Protein AF-A0A1M6TYF1-F1 (afdb_monomer_lite)

Secondary structure (DSSP, 8-state):
--HHHHHHHHHHHHHHHHHHHHHHHHHHHHHT-STTS---EEEEEEE-TTSSEEEEEEEEESSSEEEEEEEEETTT--EEEEEEEE---S---EEESSSSEEEETTEEEETTT--EETTTS-TTTT-

Radius of gyration: 20.85 Å; chains: 1; bounding box: 63×47×32 Å

InterPro domains:
  IPR035406 Protein of unknown function DUF5412 [PF17428] (14-120)

Organism: Paramaledivibacter caminithermalis (strain DSM 15212 / CIP 107654 / DViRD3) (NCBI:txid1121301)

Foldseek 3Di:
DDPVVVVVVVVVVVVVVVVVVVVVVVVCCVQPNPVPPDPADWDDWDAAPVRQWIWTWHFDDDVFTKIWTWIAGPPPRDIDIAEIDGPLPPDFDWDHPHNQWIATSNFIDGNPPHHDDVSPDDPPPRD

pLDDT: mean 90.2, std 8.37, range [60.81, 98.25]

Sequence (127 aa):
MSLRLLKIVKKFVGLLAIILLIIVLFYYFTFYDMSLLPKGKLINEVYSPNREYIAKLYIVETAELCLKVDIVNTKTYKTKTIYWSWDEGDNCRIEWLDNEYILINGRKMNINTDTYNRRVDSDDKYK

Structure (mmCIF, N/CA/C/O backbone):
data_AF-A0A1M6TYF1-F1
#
_entry.id   AF-A0A1M6TYF1-F1
#
loop_
_atom_site.group_PDB
_atom_site.id
_atom_site.type_symbol
_atom_site.label_atom_id
_atom_site.label_alt_id
_atom_site.label_comp_id
_atom_site.label_asym_id
_atom_site.label_entity_id
_atom_site.label_seq_id
_atom_site.pdbx_PDB_ins_code
_atom_site.Cartn_x
_atom_site.Cartn_y
_atom_site.Cartn_z
_atom_site.occupancy
_atom_site.B_iso_or_equiv
_atom_site.auth_seq_id
_atom_site.auth_comp_id
_atom_site.auth_asym_id
_atom_site.auth_atom_id
_atom_site.pdbx_PDB_model_num
ATOM 1 N N . MET A 1 1 ? 43.290 -32.009 4.596 1.00 60.81 1 MET A N 1
ATOM 2 C CA . MET A 1 1 ? 42.791 -30.664 4.977 1.00 60.81 1 MET A CA 1
ATOM 3 C C . MET A 1 1 ? 42.766 -30.567 6.500 1.00 60.81 1 MET A C 1
ATOM 5 O O . MET A 1 1 ? 42.208 -31.461 7.121 1.00 60.81 1 MET A O 1
ATOM 9 N N . SER A 1 2 ? 43.406 -29.571 7.127 1.00 83.31 2 SER A N 1
ATOM 10 C CA . SER A 1 2 ? 43.458 -29.503 8.602 1.00 83.31 2 SER A CA 1
ATOM 11 C C . SER A 1 2 ? 42.107 -29.073 9.197 1.00 83.31 2 SER A C 1
ATOM 13 O O . SER A 1 2 ? 41.382 -28.280 8.593 1.00 83.31 2 SER A O 1
ATOM 15 N N . LEU A 1 3 ? 41.767 -29.544 10.406 1.00 80.44 3 LEU A N 1
ATOM 16 C CA . LEU A 1 3 ? 40.528 -29.150 11.106 1.00 80.44 3 LEU A CA 1
ATOM 17 C C . LEU A 1 3 ? 40.374 -27.622 11.239 1.00 80.44 3 LEU A C 1
ATOM 19 O O . LEU A 1 3 ? 39.255 -27.111 11.280 1.00 80.44 3 LEU A O 1
ATOM 23 N N . ARG A 1 4 ? 41.491 -26.887 11.309 1.00 84.81 4 ARG A N 1
ATOM 24 C CA . ARG A 1 4 ? 41.510 -25.418 11.373 1.00 84.81 4 ARG A CA 1
ATOM 25 C C . ARG A 1 4 ? 41.045 -24.791 10.055 1.00 84.81 4 ARG A C 1
ATOM 27 O O . ARG A 1 4 ? 40.194 -23.907 10.085 1.00 84.81 4 ARG A O 1
ATOM 34 N N . LEU A 1 5 ? 41.526 -25.302 8.918 1.00 83.00 5 LEU A N 1
ATOM 35 C CA . LEU A 1 5 ? 41.101 -24.867 7.581 1.00 83.00 5 LEU A CA 1
ATOM 36 C C . LEU A 1 5 ? 39.601 -25.111 7.359 1.00 83.00 5 LEU A C 1
ATOM 38 O O . LEU A 1 5 ? 38.899 -24.210 6.911 1.00 83.00 5 LEU A O 1
ATOM 42 N N . LEU A 1 6 ? 39.078 -26.278 7.752 1.00 86.62 6 LEU A N 1
ATOM 43 C CA . LEU A 1 6 ? 37.648 -26.588 7.607 1.00 86.62 6 LEU A CA 1
ATOM 44 C C . LEU A 1 6 ? 36.750 -25.634 8.417 1.00 86.62 6 LEU A C 1
ATOM 46 O O . LEU A 1 6 ? 35.702 -25.210 7.933 1.00 86.62 6 LEU A O 1
ATOM 50 N N . LYS A 1 7 ? 37.157 -25.263 9.640 1.00 85.25 7 LYS A N 1
ATOM 51 C CA . LYS A 1 7 ? 36.422 -24.293 10.475 1.00 85.25 7 LYS A CA 1
ATOM 52 C C . LYS A 1 7 ? 36.399 -22.893 9.855 1.00 85.25 7 LYS A C 1
ATOM 54 O O . LYS A 1 7 ? 35.372 -22.226 9.931 1.00 85.25 7 LYS A O 1
ATOM 59 N N . ILE A 1 8 ? 37.504 -22.459 9.246 1.00 90.25 8 ILE A N 1
ATOM 60 C CA . ILE A 1 8 ? 37.591 -21.165 8.554 1.00 90.25 8 ILE A CA 1
ATOM 61 C C . ILE A 1 8 ? 36.671 -21.161 7.329 1.00 90.25 8 ILE A C 1
ATOM 63 O O . ILE A 1 8 ? 35.836 -20.270 7.211 1.00 90.25 8 ILE A O 1
ATOM 67 N N . VAL A 1 9 ? 36.737 -22.197 6.486 1.00 91.81 9 VAL A N 1
ATOM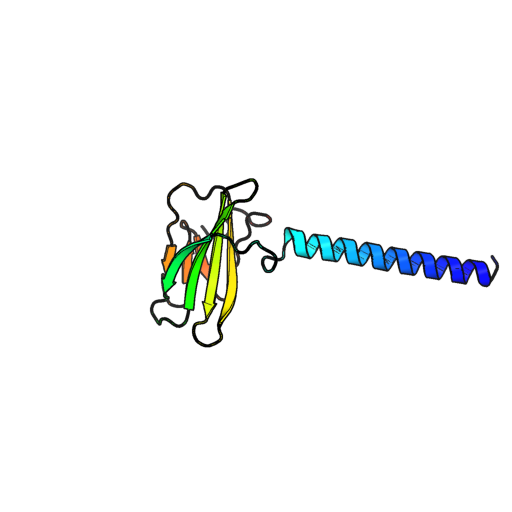 68 C CA . VAL A 1 9 ? 35.870 -22.326 5.300 1.00 91.8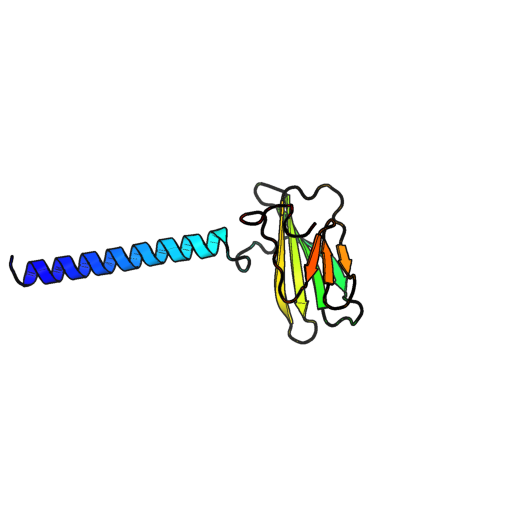1 9 VAL A CA 1
ATOM 69 C C . VAL A 1 9 ? 34.389 -22.295 5.686 1.00 91.81 9 VAL A C 1
ATOM 71 O O . VAL A 1 9 ? 33.627 -21.539 5.094 1.00 91.81 9 VAL A O 1
ATOM 74 N N . LYS A 1 10 ? 33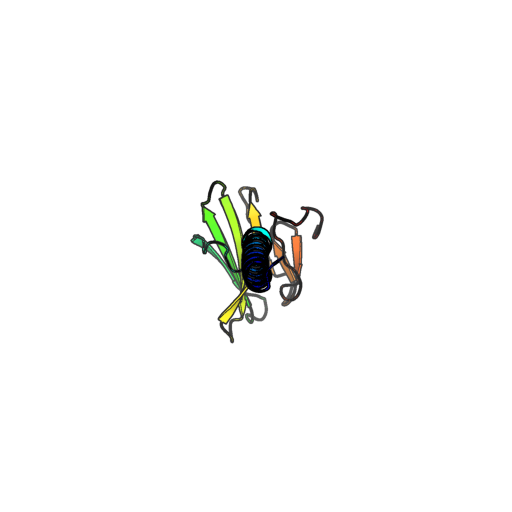.974 -23.029 6.728 1.00 91.50 10 LYS A N 1
ATOM 75 C CA . LYS A 1 10 ? 32.578 -23.008 7.209 1.00 91.50 10 LYS A CA 1
ATOM 76 C C . LYS A 1 10 ? 32.117 -21.616 7.655 1.00 91.50 10 LYS A C 1
ATOM 78 O O . LYS A 1 10 ? 30.986 -21.241 7.365 1.00 91.50 10 LYS A O 1
ATOM 83 N N . LYS A 1 11 ? 32.978 -20.842 8.330 1.00 92.00 11 LYS A N 1
ATOM 84 C CA . LYS A 1 11 ? 32.664 -19.457 8.725 1.00 92.00 11 LYS A CA 1
ATOM 85 C C . LYS A 1 11 ? 32.507 -18.542 7.510 1.00 92.00 11 LYS A C 1
ATOM 87 O O . LYS A 1 11 ? 31.556 -17.770 7.470 1.00 92.00 11 LYS A O 1
ATOM 92 N N . PHE A 1 12 ? 33.392 -18.657 6.520 1.00 94.06 12 PHE A N 1
ATOM 93 C CA . PHE A 1 12 ? 33.291 -17.892 5.273 1.00 94.06 12 PHE A CA 1
ATOM 94 C C . PHE A 1 12 ? 32.025 -18.234 4.482 1.00 94.06 12 PHE A C 1
ATOM 96 O O . PHE A 1 12 ? 31.330 -17.329 4.034 1.00 94.06 12 PHE A O 1
ATOM 103 N N . VAL A 1 13 ? 31.681 -19.521 4.366 1.00 95.12 13 VAL A N 1
ATOM 104 C CA . VAL A 1 13 ? 30.434 -19.961 3.717 1.00 95.12 13 VAL A CA 1
ATOM 105 C C . VAL A 1 13 ? 29.209 -19.427 4.461 1.00 95.12 13 VAL A C 1
ATOM 107 O O . VAL A 1 13 ? 28.291 -18.913 3.829 1.00 95.12 13 VAL A O 1
ATOM 110 N N . GLY A 1 14 ? 29.209 -19.485 5.797 1.00 95.75 14 GLY A N 1
ATOM 111 C CA . GLY A 1 14 ? 28.136 -18.905 6.607 1.00 95.75 14 GLY A CA 1
ATOM 112 C C . GLY A 1 14 ? 27.987 -17.396 6.394 1.00 95.75 14 GLY A C 1
ATOM 113 O O . GLY A 1 14 ? 26.875 -16.911 6.212 1.00 95.75 14 GLY A O 1
ATOM 114 N N . LEU A 1 15 ? 29.101 -16.658 6.345 1.00 96.19 15 LEU A N 1
ATOM 115 C CA . LEU A 1 15 ? 29.092 -15.219 6.075 1.00 96.19 15 LEU A CA 1
ATOM 116 C C . LEU A 1 15 ? 28.536 -14.902 4.678 1.00 96.19 15 LEU A C 1
ATOM 118 O O . LEU A 1 15 ? 27.697 -14.016 4.545 1.00 96.19 15 LEU A O 1
ATOM 122 N N . LEU A 1 16 ? 28.950 -15.651 3.652 1.00 96.94 16 LEU A N 1
ATOM 123 C CA . LEU A 1 16 ? 28.436 -15.500 2.287 1.00 96.94 16 LEU A CA 1
ATOM 124 C C . LEU A 1 16 ? 26.926 -15.762 2.208 1.00 96.94 16 LEU A C 1
ATOM 126 O O . LEU A 1 16 ? 26.214 -15.005 1.553 1.00 96.94 16 LEU A O 1
ATOM 130 N N . ALA A 1 17 ? 26.423 -16.784 2.907 1.00 96.38 17 ALA A N 1
ATOM 131 C CA . ALA A 1 17 ? 24.990 -17.077 2.959 1.00 96.38 17 ALA A CA 1
ATOM 132 C C . ALA A 1 17 ? 24.186 -15.937 3.609 1.00 96.38 17 ALA A C 1
ATOM 134 O O . ALA A 1 17 ? 23.115 -15.585 3.119 1.00 96.38 17 ALA A O 1
ATOM 135 N N . ILE A 1 18 ? 24.715 -15.319 4.671 1.00 97.38 18 ILE A N 1
ATOM 136 C CA . ILE A 1 18 ? 24.083 -14.160 5.322 1.00 97.38 18 ILE A CA 1
ATOM 137 C C . ILE A 1 18 ? 24.060 -12.952 4.379 1.00 97.38 18 ILE A C 1
ATOM 139 O O . ILE A 1 18 ? 23.031 -12.294 4.261 1.00 97.38 18 ILE A O 1
ATOM 143 N N . ILE A 1 19 ? 25.161 -12.676 3.674 1.00 97.31 19 ILE A N 1
ATOM 144 C CA . ILE A 1 19 ? 25.222 -11.575 2.699 1.00 97.31 19 ILE A CA 1
ATOM 145 C C . ILE A 1 19 ? 24.198 -11.792 1.579 1.00 97.31 19 ILE A C 1
ATOM 147 O O . ILE A 1 19 ? 23.452 -10.873 1.247 1.00 97.31 19 ILE A O 1
ATOM 151 N N . LEU A 1 20 ? 24.109 -13.010 1.038 1.00 97.25 20 LEU A N 1
ATOM 152 C CA . LEU A 1 20 ? 23.111 -13.359 0.023 1.00 97.25 20 LEU A CA 1
ATOM 153 C C . LEU A 1 20 ? 21.681 -13.164 0.535 1.00 97.25 20 LEU A C 1
ATOM 155 O O . LEU A 1 20 ? 20.858 -12.586 -0.170 1.00 97.25 20 LEU A O 1
ATOM 159 N N . LEU A 1 21 ? 21.393 -13.582 1.770 1.00 96.81 21 LEU A N 1
ATOM 160 C CA . LEU A 1 21 ? 20.086 -13.366 2.388 1.00 96.81 21 LEU A CA 1
ATOM 161 C C . LEU A 1 21 ? 19.751 -11.871 2.496 1.00 96.81 21 LEU A C 1
ATOM 163 O O . LEU A 1 21 ? 18.640 -11.473 2.156 1.00 96.81 21 LEU A O 1
ATOM 167 N N . ILE A 1 22 ? 20.706 -11.037 2.918 1.00 96.56 22 ILE A N 1
ATOM 168 C CA . ILE A 1 22 ? 20.519 -9.580 3.007 1.00 96.56 22 ILE A CA 1
ATOM 169 C C . ILE A 1 22 ? 20.214 -8.987 1.628 1.00 96.56 22 ILE A C 1
ATOM 171 O O . ILE A 1 22 ? 19.313 -8.160 1.519 1.00 96.56 22 ILE A O 1
ATOM 175 N N . ILE A 1 23 ? 20.910 -9.425 0.576 1.00 96.12 23 ILE A N 1
ATOM 176 C CA . ILE A 1 23 ? 20.668 -8.958 -0.797 1.00 96.12 23 ILE A CA 1
ATOM 177 C C . ILE A 1 23 ? 19.256 -9.335 -1.262 1.00 96.12 23 ILE A C 1
ATOM 179 O O . ILE A 1 23 ? 18.555 -8.492 -1.818 1.00 96.12 23 ILE A O 1
ATOM 183 N N . VAL A 1 24 ? 18.814 -10.569 -1.003 1.00 94.56 24 VAL A N 1
ATOM 184 C CA . VAL A 1 24 ? 17.461 -11.030 -1.363 1.00 94.56 24 VAL A CA 1
ATOM 185 C C . VAL A 1 24 ? 16.390 -10.232 -0.620 1.00 94.56 24 VAL A C 1
ATOM 187 O O . VAL A 1 24 ? 15.423 -9.786 -1.234 1.00 94.56 24 VAL A O 1
ATOM 190 N N . LEU A 1 25 ? 16.571 -10.003 0.682 1.00 91.88 25 LEU A N 1
ATOM 191 C CA . LEU A 1 25 ? 15.646 -9.188 1.472 1.00 91.88 25 LEU A CA 1
ATOM 192 C C . LEU A 1 25 ? 15.623 -7.738 0.983 1.00 91.88 25 LEU A C 1
ATOM 194 O O . LEU A 1 25 ? 14.549 -7.169 0.812 1.00 91.88 25 LEU A O 1
ATOM 198 N N . PHE A 1 26 ? 16.787 -7.151 0.706 1.00 89.94 26 PHE A N 1
ATOM 199 C CA . PHE A 1 26 ? 16.888 -5.798 0.166 1.00 89.94 26 PHE A CA 1
ATOM 200 C C . PHE A 1 26 ? 16.167 -5.676 -1.181 1.00 89.94 26 PHE A C 1
ATOM 202 O O . PHE A 1 26 ? 15.394 -4.742 -1.386 1.00 89.94 26 PHE A O 1
ATOM 209 N N . TYR A 1 27 ? 16.351 -6.647 -2.076 1.00 88.06 27 TYR A N 1
ATOM 210 C CA . TYR A 1 27 ? 15.627 -6.710 -3.344 1.00 88.06 27 TYR A CA 1
ATOM 211 C C . TYR A 1 27 ? 14.107 -6.811 -3.126 1.00 88.06 27 TYR A C 1
ATOM 213 O O . TYR A 1 27 ? 13.337 -6.065 -3.726 1.00 88.06 27 TYR A O 1
ATOM 221 N N . TYR A 1 28 ? 13.654 -7.664 -2.207 1.00 87.94 28 TYR A N 1
ATOM 222 C CA . TYR A 1 28 ? 12.230 -7.778 -1.891 1.00 87.94 28 TYR A CA 1
ATOM 223 C C . TYR A 1 28 ? 11.632 -6.446 -1.403 1.00 87.94 28 TYR A C 1
ATOM 225 O O . TYR A 1 28 ? 10.640 -5.966 -1.954 1.00 87.94 28 TYR A O 1
ATOM 233 N N . PHE A 1 29 ? 12.270 -5.809 -0.420 1.00 83.31 29 PHE A N 1
ATOM 234 C CA . PHE A 1 29 ? 11.801 -4.546 0.154 1.00 83.31 29 PHE A CA 1
ATOM 235 C C . PHE A 1 29 ? 11.838 -3.375 -0.835 1.00 83.31 29 PHE A C 1
ATOM 237 O O . PHE A 1 29 ? 11.006 -2.476 -0.750 1.00 83.31 29 PHE A O 1
ATOM 244 N N . THR A 1 30 ? 12.779 -3.370 -1.780 1.00 78.81 30 THR A N 1
ATOM 245 C CA . THR A 1 30 ? 12.905 -2.278 -2.759 1.00 78.81 30 THR A CA 1
ATOM 246 C C . THR A 1 30 ? 11.905 -2.379 -3.908 1.00 78.81 30 THR A C 1
ATOM 248 O O . THR A 1 30 ? 11.451 -1.343 -4.397 1.00 78.81 30 THR A O 1
ATOM 251 N N . PHE A 1 31 ? 11.523 -3.588 -4.332 1.00 78.75 31 PHE A N 1
ATOM 252 C CA . PHE A 1 31 ? 10.667 -3.772 -5.511 1.00 78.75 31 PHE A CA 1
ATOM 253 C C . PHE A 1 31 ? 9.218 -4.154 -5.182 1.00 78.75 31 PHE A C 1
ATOM 255 O O . PHE A 1 31 ? 8.302 -3.679 -5.858 1.00 78.75 31 PHE A O 1
ATOM 262 N N . TYR A 1 32 ? 8.990 -4.948 -4.133 1.00 79.25 32 TYR A N 1
ATOM 263 C CA . TYR A 1 32 ? 7.668 -5.507 -3.824 1.00 79.25 32 TYR A CA 1
ATOM 264 C C . TYR A 1 32 ? 6.976 -4.798 -2.665 1.00 79.25 32 TYR A C 1
ATOM 266 O O . TYR A 1 32 ? 5.762 -4.602 -2.706 1.00 79.25 32 TYR A O 1
ATOM 274 N N . ASP A 1 33 ? 7.729 -4.388 -1.646 1.00 82.25 33 ASP A N 1
ATOM 275 C CA . ASP A 1 33 ? 7.139 -3.747 -0.479 1.00 82.25 33 ASP A CA 1
ATOM 276 C C . ASP A 1 33 ? 6.755 -2.283 -0.776 1.00 82.25 33 ASP A C 1
ATOM 278 O O . ASP A 1 33 ? 7.544 -1.468 -1.268 1.00 82.25 33 ASP A O 1
ATOM 282 N N . MET A 1 34 ? 5.498 -1.945 -0.495 1.00 88.00 34 MET A N 1
ATOM 283 C CA . MET A 1 34 ? 4.966 -0.588 -0.635 1.00 88.00 34 MET A CA 1
ATOM 284 C C . MET A 1 34 ? 5.048 0.221 0.664 1.00 88.00 34 MET A C 1
ATOM 286 O O . MET A 1 34 ? 4.841 1.432 0.641 1.00 88.00 34 MET A O 1
ATOM 290 N N . SER A 1 35 ? 5.393 -0.406 1.791 1.00 83.31 35 SER A N 1
ATOM 291 C CA . SER A 1 35 ? 5.518 0.270 3.089 1.00 83.31 35 SER A CA 1
ATOM 292 C C . SER A 1 35 ? 6.668 1.282 3.138 1.00 83.31 35 SER A C 1
ATOM 294 O O . SER A 1 35 ? 6.598 2.255 3.889 1.00 83.31 35 SER A O 1
ATOM 296 N N . LEU A 1 36 ? 7.697 1.090 2.306 1.00 84.50 36 LEU A N 1
ATOM 297 C CA . LEU A 1 36 ? 8.867 1.968 2.196 1.00 84.50 36 LEU A CA 1
ATOM 298 C C . LEU A 1 36 ? 8.721 3.049 1.116 1.00 84.50 36 LEU A C 1
ATOM 300 O O . LEU A 1 36 ? 9.681 3.763 0.824 1.00 84.50 36 LEU A O 1
ATOM 304 N N . LEU A 1 37 ? 7.536 3.183 0.511 1.00 88.94 37 LEU A N 1
ATOM 305 C CA . LEU A 1 37 ? 7.288 4.237 -0.466 1.00 88.94 37 LEU A CA 1
ATOM 306 C C . LEU A 1 37 ? 7.395 5.627 0.180 1.00 88.94 37 LEU A C 1
ATOM 308 O O . LEU A 1 37 ? 6.986 5.808 1.334 1.00 88.94 37 LEU A O 1
ATOM 312 N N . PRO A 1 38 ? 7.870 6.644 -0.562 1.00 88.56 38 PRO A N 1
ATOM 313 C CA . PRO A 1 38 ? 7.950 8.000 -0.039 1.00 88.56 38 PRO A CA 1
ATOM 314 C C . PRO A 1 38 ? 6.562 8.507 0.380 1.00 88.56 38 PRO A C 1
ATOM 316 O O . PRO A 1 38 ? 5.529 8.090 -0.150 1.00 88.56 38 PRO A O 1
ATOM 319 N N . LYS A 1 39 ? 6.521 9.424 1.353 1.00 83.19 39 LYS A N 1
ATOM 320 C CA . LYS A 1 39 ? 5.253 9.934 1.901 1.00 83.19 39 LYS A CA 1
ATOM 321 C C . LYS A 1 39 ? 4.455 10.774 0.897 1.00 83.19 39 LYS A C 1
ATOM 323 O O . LYS A 1 39 ? 3.235 10.716 0.934 1.00 83.19 39 LYS A O 1
ATOM 328 N N . GLY A 1 40 ? 5.132 11.499 0.003 1.00 90.31 40 GLY A N 1
ATOM 329 C CA . GLY A 1 40 ? 4.491 12.404 -0.954 1.00 90.31 40 GLY A CA 1
ATOM 330 C C . GLY A 1 40 ? 3.854 13.644 -0.333 1.00 90.31 40 GLY A C 1
ATOM 331 O O . GLY A 1 40 ? 3.781 13.792 0.888 1.00 90.31 40 GLY A O 1
ATOM 332 N N . LYS A 1 41 ? 3.364 14.533 -1.197 1.00 93.56 41 LYS A N 1
ATOM 333 C CA . LYS A 1 41 ? 2.519 15.678 -0.855 1.00 93.56 41 LYS A CA 1
ATOM 334 C C . LYS A 1 41 ? 1.055 15.266 -0.966 1.00 93.56 41 LYS A C 1
ATOM 336 O O . LYS A 1 41 ? 0.618 14.836 -2.028 1.00 93.56 41 LYS A O 1
ATOM 341 N N . LEU A 1 42 ? 0.304 15.413 0.123 1.00 94.88 42 LEU A N 1
ATOM 342 C CA . LEU A 1 42 ? -1.134 15.153 0.138 1.00 94.88 42 LEU A CA 1
ATOM 343 C C . LEU A 1 42 ? -1.848 16.144 -0.791 1.00 94.88 42 LEU A C 1
ATOM 345 O O . LEU A 1 42 ? -1.654 17.353 -0.661 1.00 94.88 42 LEU A O 1
ATOM 349 N N . ILE A 1 43 ? -2.670 15.630 -1.702 1.00 93.25 43 ILE A N 1
ATOM 350 C CA . ILE A 1 43 ? -3.440 16.438 -2.657 1.00 93.25 43 ILE A CA 1
ATOM 351 C C . ILE A 1 43 ? -4.950 16.317 -2.471 1.00 93.25 43 ILE A C 1
ATOM 353 O O . ILE A 1 43 ? -5.671 17.249 -2.813 1.00 93.25 43 ILE A O 1
ATOM 357 N N . ASN A 1 44 ? -5.436 15.193 -1.942 1.00 93.12 44 ASN A N 1
ATOM 358 C CA . ASN A 1 44 ? -6.861 14.975 -1.731 1.00 93.12 44 ASN A CA 1
ATOM 359 C C . ASN A 1 44 ? -7.113 13.916 -0.649 1.00 93.12 44 ASN A C 1
ATOM 361 O O . ASN A 1 44 ? -6.275 13.040 -0.418 1.00 93.12 44 ASN A O 1
ATOM 365 N N . GLU A 1 45 ? -8.286 13.975 -0.025 1.00 96.06 45 GLU A N 1
ATOM 366 C CA . GLU A 1 45 ? -8.788 12.977 0.919 1.00 96.06 45 GLU A CA 1
ATOM 367 C C . GLU A 1 45 ? -10.268 12.706 0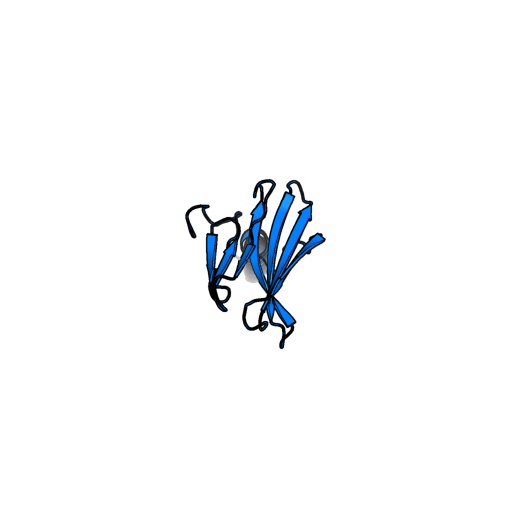.641 1.00 96.06 45 GLU A C 1
ATOM 369 O O . GLU A 1 45 ? -11.077 13.632 0.582 1.00 96.06 45 GLU A O 1
ATOM 374 N N . VAL A 1 46 ? -10.640 11.434 0.495 1.00 96.81 46 VAL A N 1
ATOM 375 C CA . VAL A 1 46 ? -12.022 11.035 0.205 1.00 96.81 46 VAL A CA 1
ATOM 376 C C . VAL A 1 46 ? -12.483 9.983 1.203 1.00 96.81 46 VAL A C 1
ATOM 378 O O . VAL A 1 46 ? -11.881 8.916 1.334 1.00 96.81 46 VAL A O 1
ATOM 381 N N . TYR A 1 47 ? -13.570 10.279 1.911 1.00 98.00 47 TYR A N 1
ATOM 382 C CA . TYR A 1 47 ? -14.165 9.369 2.886 1.00 98.00 47 TYR A CA 1
ATOM 383 C C . TYR A 1 47 ? -14.991 8.285 2.194 1.00 98.00 47 TYR A C 1
ATOM 385 O O . TYR A 1 47 ? -15.759 8.574 1.279 1.00 98.00 47 TYR A O 1
ATOM 393 N N . SER A 1 48 ? -14.865 7.057 2.693 1.00 97.56 48 SER A N 1
ATOM 394 C CA . SER A 1 48 ? -15.796 5.963 2.390 1.00 97.56 48 SER A CA 1
ATOM 395 C C . SER A 1 48 ? -17.236 6.331 2.784 1.00 97.56 48 SER A C 1
ATOM 397 O O . SER A 1 48 ? -17.423 7.172 3.675 1.00 97.56 48 SER A O 1
ATOM 399 N N . PRO A 1 49 ? -18.264 5.698 2.184 1.00 98.00 49 PRO A N 1
ATOM 400 C CA . PRO A 1 49 ? -19.665 6.026 2.456 1.00 98.00 49 PRO A CA 1
ATOM 401 C C . PRO A 1 49 ? -20.031 5.944 3.944 1.00 98.00 49 PRO A C 1
ATOM 403 O O . PRO A 1 49 ? -20.697 6.834 4.474 1.00 98.00 49 PRO A O 1
ATOM 406 N N . ASN A 1 50 ? -19.540 4.918 4.643 1.00 97.62 50 ASN A N 1
ATOM 407 C CA . ASN A 1 50 ? -19.732 4.746 6.086 1.00 97.62 50 ASN A CA 1
ATOM 408 C C . ASN A 1 50 ? -18.702 5.495 6.959 1.00 97.62 50 ASN A C 1
ATOM 410 O O . ASN A 1 50 ? -18.793 5.441 8.186 1.00 97.62 50 ASN A O 1
ATOM 414 N N . ARG A 1 51 ? -17.732 6.192 6.350 1.00 97.38 51 ARG A N 1
ATOM 415 C CA . ARG A 1 51 ? -16.643 6.938 7.008 1.00 97.38 51 ARG A CA 1
ATOM 416 C C . ARG A 1 51 ? -15.716 6.087 7.888 1.00 97.38 51 ARG A C 1
ATOM 418 O O . ARG A 1 51 ? -14.985 6.636 8.718 1.00 97.38 51 ARG A O 1
ATOM 425 N N . GLU A 1 52 ? -15.691 4.768 7.719 1.00 97.94 52 GLU A N 1
ATOM 426 C CA . GLU A 1 52 ? -14.740 3.899 8.432 1.00 97.94 52 GLU A CA 1
ATOM 427 C C . GLU A 1 52 ? -13.332 3.950 7.835 1.00 97.94 52 GLU A C 1
ATOM 429 O O . GLU A 1 52 ? -12.344 3.686 8.526 1.00 97.94 52 GLU A O 1
ATOM 434 N N . TYR A 1 53 ? -13.239 4.358 6.572 1.00 98.25 53 TYR A N 1
ATOM 435 C CA . TYR A 1 53 ? -11.992 4.519 5.839 1.00 98.25 53 TYR A CA 1
ATOM 436 C C . TYR A 1 53 ? -11.888 5.881 5.152 1.00 98.25 53 TYR A C 1
ATOM 438 O O . TYR A 1 53 ? -12.893 6.463 4.731 1.00 98.25 53 TYR A O 1
ATOM 446 N N . ILE A 1 54 ? -10.652 6.359 5.012 1.00 98.12 54 ILE A N 1
ATOM 447 C CA . ILE A 1 54 ? -10.273 7.542 4.233 1.00 98.12 54 ILE A CA 1
ATOM 448 C C . ILE A 1 54 ? -9.268 7.097 3.177 1.00 98.12 54 ILE A C 1
ATOM 450 O O . ILE A 1 54 ? -8.247 6.503 3.520 1.00 98.12 54 ILE A O 1
ATOM 454 N N . ALA A 1 55 ? -9.536 7.410 1.914 1.00 97.69 55 ALA A N 1
ATOM 455 C CA . ALA A 1 55 ? -8.554 7.314 0.846 1.00 97.69 55 ALA A CA 1
ATOM 456 C C . ALA A 1 55 ? -7.779 8.633 0.770 1.00 97.69 55 ALA A C 1
ATOM 458 O O . ALA A 1 55 ? -8.362 9.679 0.486 1.00 97.69 55 ALA A O 1
ATOM 459 N N . LYS A 1 56 ? -6.478 8.591 1.054 1.00 96.88 56 LYS A N 1
ATOM 460 C CA . LYS A 1 56 ? -5.571 9.740 0.992 1.00 96.88 56 LYS A CA 1
ATOM 461 C C . LYS A 1 56 ? -4.707 9.643 -0.252 1.00 96.88 56 LYS A C 1
ATOM 463 O O . LYS A 1 56 ? -4.037 8.632 -0.461 1.00 96.88 56 LYS A O 1
ATOM 468 N N . LEU A 1 57 ? -4.732 10.691 -1.062 1.00 94.88 57 LEU A N 1
ATOM 469 C CA . LEU A 1 57 ? -4.030 10.747 -2.335 1.00 94.88 57 LEU A CA 1
ATOM 470 C C . LEU A 1 57 ? -2.810 11.632 -2.185 1.00 94.88 57 LEU A C 1
ATOM 472 O O . LEU A 1 57 ? -2.915 12.784 -1.756 1.00 94.88 57 LEU A O 1
ATOM 476 N N . TYR A 1 58 ? -1.670 11.105 -2.594 1.00 94.00 58 TYR A N 1
ATOM 477 C CA . TYR A 1 58 ? -0.406 11.807 -2.555 1.00 94.00 58 TYR A CA 1
ATOM 478 C C . TYR A 1 58 ? 0.205 11.855 -3.943 1.00 94.00 58 TYR A C 1
ATOM 480 O O . TYR A 1 58 ? 0.243 10.850 -4.653 1.00 94.00 58 TYR A O 1
ATOM 488 N N . ILE A 1 59 ? 0.740 13.021 -4.284 1.00 91.94 59 ILE A N 1
ATOM 489 C CA . ILE A 1 59 ? 1.693 13.160 -5.376 1.00 91.94 59 ILE A CA 1
ATOM 490 C C . ILE A 1 59 ? 3.085 12.990 -4.790 1.00 91.94 59 ILE A C 1
ATOM 492 O O . ILE A 1 59 ? 3.460 13.680 -3.838 1.00 91.94 59 ILE A O 1
ATOM 496 N N . VAL A 1 60 ? 3.859 12.071 -5.348 1.00 90.56 60 VAL A N 1
ATOM 497 C CA . VAL A 1 60 ? 5.258 11.884 -4.987 1.00 90.56 60 VAL A CA 1
ATOM 498 C C . VAL A 1 60 ? 6.130 12.358 -6.133 1.00 90.56 60 VAL A C 1
ATOM 500 O O . VAL A 1 60 ? 6.147 11.758 -7.202 1.00 90.56 60 VAL A O 1
ATOM 503 N N . GLU A 1 61 ? 6.869 13.430 -5.879 1.00 86.75 61 GLU A N 1
ATOM 504 C CA . GLU A 1 61 ? 7.895 13.928 -6.787 1.00 86.75 61 GLU A CA 1
ATOM 505 C C . GLU A 1 61 ? 9.149 13.062 -6.613 1.00 86.75 61 GLU A C 1
ATOM 507 O O . GLU A 1 61 ? 9.841 13.137 -5.594 1.00 86.75 61 GLU A O 1
ATOM 512 N N . THR A 1 62 ? 9.394 12.174 -7.576 1.00 80.31 62 THR A N 1
ATOM 513 C CA . THR A 1 62 ? 10.634 11.390 -7.667 1.00 80.31 62 THR A CA 1
ATOM 514 C C . THR A 1 62 ? 11.404 11.800 -8.929 1.00 80.31 62 THR A C 1
ATOM 516 O O . THR A 1 62 ? 11.549 12.992 -9.182 1.00 80.31 62 THR A O 1
ATOM 519 N N . ALA A 1 63 ? 11.900 10.849 -9.728 1.00 76.69 63 ALA A N 1
ATOM 520 C CA . ALA A 1 63 ? 12.293 11.125 -11.112 1.00 76.69 63 ALA A CA 1
ATOM 521 C C . ALA A 1 63 ? 11.062 11.379 -12.005 1.00 76.69 63 ALA A C 1
ATOM 523 O O . ALA A 1 63 ? 11.143 12.131 -12.970 1.00 76.69 63 ALA A O 1
ATOM 524 N N . GLU A 1 64 ? 9.923 10.784 -11.640 1.00 77.38 64 GLU A N 1
ATOM 525 C CA . GLU A 1 64 ? 8.621 10.935 -12.289 1.00 77.38 64 GLU A CA 1
ATOM 526 C C . GLU A 1 64 ? 7.560 11.327 -11.248 1.00 77.38 64 GLU A C 1
ATOM 528 O O . GLU A 1 64 ? 7.763 11.175 -10.032 1.00 77.38 64 GLU A O 1
ATOM 533 N N . LEU A 1 65 ? 6.430 11.855 -11.729 1.00 84.88 65 LEU A N 1
ATOM 534 C CA . LEU A 1 65 ? 5.285 12.208 -10.897 1.00 84.88 65 LEU A CA 1
ATOM 535 C C . LEU A 1 65 ? 4.471 10.944 -10.597 1.00 84.88 65 LEU A C 1
ATOM 537 O O . LEU A 1 65 ? 3.782 10.415 -11.471 1.00 84.88 65 LEU A O 1
ATOM 541 N N . CYS A 1 66 ? 4.538 10.466 -9.357 1.00 88.19 66 CYS A N 1
ATOM 542 C CA . CYS A 1 66 ? 3.833 9.254 -8.954 1.00 88.19 66 CYS A CA 1
ATOM 543 C C . CYS A 1 66 ? 2.567 9.576 -8.157 1.00 88.19 66 CYS A C 1
ATOM 545 O O . CYS A 1 66 ? 2.582 10.420 -7.258 1.00 88.19 66 CYS A O 1
ATOM 547 N N . LEU A 1 67 ? 1.493 8.841 -8.429 1.00 93.00 67 LEU A N 1
ATOM 548 C CA . LEU A 1 67 ? 0.286 8.806 -7.620 1.00 93.00 67 LEU A CA 1
ATOM 549 C C . LEU A 1 67 ? 0.380 7.673 -6.599 1.00 93.00 67 LEU A C 1
ATOM 551 O O . LEU A 1 67 ? 0.549 6.499 -6.945 1.00 93.00 67 LEU A O 1
ATOM 555 N N . LYS A 1 68 ? 0.201 8.032 -5.331 1.00 94.12 68 LYS A N 1
ATOM 556 C CA . LYS A 1 68 ? 0.076 7.096 -4.218 1.00 94.12 68 LYS A CA 1
ATOM 557 C C . LYS A 1 68 ? -1.289 7.240 -3.567 1.00 94.12 68 LYS A C 1
ATOM 559 O O . LYS A 1 68 ? -1.690 8.355 -3.237 1.00 94.12 68 LYS A O 1
ATOM 564 N N . VAL A 1 69 ? -1.966 6.119 -3.329 1.00 95.44 69 VAL A N 1
ATOM 565 C CA . VAL A 1 69 ? -3.229 6.095 -2.581 1.00 95.44 69 VAL A CA 1
ATOM 566 C C . VAL A 1 69 ? -3.101 5.204 -1.355 1.00 95.44 69 VAL A C 1
ATOM 568 O O . VAL A 1 69 ? -2.871 3.995 -1.459 1.00 95.44 69 VAL A O 1
ATOM 571 N N . ASP A 1 70 ? -3.292 5.824 -0.195 1.00 96.81 70 ASP A N 1
ATOM 572 C CA . ASP A 1 70 ? -3.314 5.166 1.104 1.00 96.81 70 ASP A CA 1
ATOM 573 C C . ASP A 1 70 ? -4.747 5.065 1.626 1.00 96.81 70 ASP A C 1
ATOM 575 O O . ASP A 1 70 ? -5.477 6.054 1.667 1.00 96.81 70 ASP A O 1
ATOM 579 N N . ILE A 1 71 ? -5.133 3.879 2.088 1.00 97.44 71 ILE A N 1
ATOM 580 C CA . ILE A 1 71 ? -6.365 3.661 2.843 1.00 97.44 71 ILE A CA 1
ATOM 581 C C . ILE A 1 71 ? -6.044 3.734 4.330 1.00 97.44 71 ILE A C 1
ATOM 583 O O . ILE A 1 71 ? -5.233 2.958 4.841 1.00 97.44 71 ILE A O 1
ATOM 587 N N . VAL A 1 72 ? -6.701 4.658 5.025 1.00 97.81 72 VAL A N 1
ATOM 588 C CA . VAL A 1 72 ? -6.557 4.876 6.466 1.00 97.81 72 VAL A CA 1
ATOM 589 C C . VAL A 1 72 ? -7.848 4.479 7.163 1.00 97.81 72 VAL A C 1
ATOM 591 O O . VAL A 1 72 ? -8.907 5.029 6.870 1.00 97.81 72 VAL A O 1
ATOM 594 N N . ASN A 1 73 ? -7.770 3.551 8.112 1.00 97.81 73 ASN A N 1
ATOM 595 C CA . ASN A 1 73 ? -8.900 3.220 8.975 1.00 97.81 73 ASN A CA 1
ATOM 596 C C . ASN A 1 73 ? -9.095 4.319 10.036 1.00 97.81 73 ASN A C 1
ATOM 598 O O . ASN A 1 73 ? -8.165 4.632 10.780 1.00 97.81 73 ASN A O 1
ATOM 602 N N . THR A 1 74 ? -10.297 4.886 10.143 1.00 97.31 74 THR A N 1
ATOM 603 C CA . THR A 1 74 ? -10.559 6.065 10.991 1.00 97.31 74 THR A CA 1
ATOM 604 C C . THR A 1 74 ? -10.544 5.774 12.487 1.00 97.31 74 THR A C 1
ATOM 606 O O . THR A 1 74 ? -10.284 6.673 13.280 1.00 97.31 74 THR A O 1
ATOM 609 N N . LYS A 1 75 ? -10.788 4.521 12.884 1.00 96.44 75 LYS A N 1
ATOM 610 C CA . LYS A 1 75 ? -10.803 4.096 14.292 1.00 96.44 75 LYS A CA 1
ATOM 611 C C . LYS A 1 75 ? -9.412 3.700 14.786 1.00 96.44 75 LYS A C 1
ATOM 613 O O . LYS A 1 75 ? -9.026 4.034 15.899 1.00 96.44 75 LYS A O 1
ATOM 618 N N . THR A 1 76 ? -8.674 2.950 13.969 1.00 97.06 76 THR A N 1
ATOM 619 C CA . THR A 1 76 ? -7.386 2.346 14.356 1.00 97.06 76 THR A CA 1
ATOM 620 C C . THR A 1 76 ? -6.173 3.129 13.869 1.00 97.06 76 THR A C 1
ATOM 622 O O . THR A 1 76 ? -5.061 2.823 14.291 1.00 97.06 76 THR A O 1
ATOM 625 N N . TYR A 1 77 ? -6.365 4.094 12.964 1.00 95.31 77 TYR A N 1
ATOM 626 C CA . TYR A 1 77 ? -5.304 4.844 12.279 1.00 95.31 77 TYR A CA 1
ATOM 627 C C . TYR A 1 77 ? -4.313 3.963 11.507 1.00 95.31 77 TYR A C 1
ATOM 629 O O . TYR A 1 77 ? -3.236 4.418 11.124 1.00 95.31 77 TYR A O 1
ATOM 637 N N . LYS A 1 78 ? -4.669 2.696 11.257 1.00 95.00 78 LYS A N 1
ATOM 638 C CA . LYS A 1 78 ? -3.881 1.804 10.410 1.00 95.00 78 LYS A CA 1
ATOM 639 C C . LYS A 1 78 ? -3.958 2.280 8.967 1.00 95.00 78 LYS A C 1
ATOM 641 O O . LYS A 1 78 ? -5.051 2.529 8.458 1.00 95.00 78 LYS A O 1
ATOM 646 N N . THR A 1 79 ? -2.796 2.335 8.329 1.00 94.88 79 THR A N 1
ATOM 647 C CA . THR A 1 79 ? -2.633 2.778 6.947 1.00 94.88 79 THR A CA 1
ATOM 648 C C . THR A 1 79 ? -2.128 1.632 6.085 1.00 94.88 79 THR A C 1
ATOM 650 O O . THR A 1 79 ? -1.192 0.932 6.473 1.00 94.88 79 THR A O 1
ATOM 653 N N . LYS A 1 80 ? -2.724 1.464 4.906 1.00 94.69 80 LYS A N 1
ATOM 654 C CA . LYS A 1 80 ? -2.280 0.531 3.867 1.00 94.69 80 LYS A CA 1
ATOM 655 C C . LYS A 1 80 ? -2.218 1.272 2.536 1.00 94.69 80 LYS A C 1
ATOM 657 O O . LYS A 1 80 ? -3.227 1.820 2.102 1.00 94.69 80 LYS A O 1
ATOM 662 N N . THR A 1 81 ? -1.068 1.252 1.872 1.00 95.81 81 THR A N 1
ATOM 663 C CA . THR A 1 81 ? -0.974 1.696 0.476 1.00 95.81 81 THR A CA 1
ATOM 664 C C . THR A 1 81 ? -1.618 0.646 -0.416 1.00 95.81 81 THR A C 1
ATOM 666 O O . THR A 1 81 ? -1.235 -0.524 -0.365 1.00 95.81 81 THR A O 1
ATOM 669 N N . ILE A 1 82 ? -2.602 1.051 -1.215 1.00 95.38 82 ILE A N 1
ATOM 670 C CA . ILE A 1 82 ? -3.280 0.157 -2.165 1.00 95.38 82 ILE A CA 1
ATOM 671 C C . ILE A 1 82 ? -2.930 0.482 -3.613 1.00 95.38 82 ILE A C 1
ATOM 673 O O . ILE A 1 82 ? -3.126 -0.365 -4.473 1.00 95.38 82 ILE A O 1
ATOM 677 N N . TYR A 1 83 ? -2.391 1.672 -3.883 1.00 94.69 83 TYR A N 1
ATOM 678 C CA . TYR A 1 83 ? -2.089 2.122 -5.235 1.00 94.69 83 TYR A CA 1
ATOM 679 C C . TYR A 1 83 ? -0.760 2.864 -5.285 1.00 94.69 83 TYR A C 1
ATOM 681 O O . TYR A 1 83 ? -0.554 3.819 -4.529 1.00 94.69 83 TYR A O 1
ATOM 689 N N . TRP A 1 84 ? 0.111 2.444 -6.194 1.00 93.88 84 TRP A N 1
ATOM 690 C CA . TRP A 1 84 ? 1.358 3.110 -6.539 1.00 93.88 84 TRP A CA 1
ATOM 691 C C . TRP A 1 84 ? 1.588 3.034 -8.045 1.00 93.88 84 TRP A C 1
ATOM 693 O O . TRP A 1 84 ? 1.800 1.949 -8.596 1.00 93.88 84 TRP A O 1
ATOM 703 N N . SER A 1 85 ? 1.572 4.190 -8.700 1.00 92.19 85 SER A N 1
ATOM 704 C CA . SER A 1 85 ? 1.729 4.281 -10.147 1.00 92.19 85 SER A CA 1
ATOM 705 C C . SER A 1 85 ? 2.356 5.606 -10.564 1.00 92.19 85 SER A C 1
ATOM 707 O O . SER A 1 85 ? 2.226 6.602 -9.858 1.00 92.19 85 SER A O 1
ATOM 709 N N . TRP A 1 86 ? 3.019 5.617 -11.713 1.00 89.12 86 TRP A N 1
ATOM 710 C CA . TRP A 1 86 ? 3.495 6.816 -12.410 1.00 89.12 86 TRP A CA 1
ATOM 711 C C . TRP A 1 86 ? 2.709 6.990 -13.718 1.00 89.12 86 TRP A C 1
ATOM 713 O O . TRP A 1 86 ? 2.016 6.061 -14.131 1.00 89.12 86 TRP A O 1
ATOM 723 N N . ASP A 1 87 ? 2.800 8.156 -14.359 1.00 79.38 87 ASP A N 1
ATOM 724 C CA . ASP A 1 87 ? 2.123 8.500 -15.629 1.00 79.38 87 ASP A CA 1
ATOM 725 C C . ASP A 1 87 ? 0.588 8.389 -15.628 1.00 79.38 87 ASP A C 1
ATOM 727 O O . ASP A 1 87 ? -0.034 8.067 -16.638 1.00 79.38 87 ASP A O 1
ATOM 731 N N . GLU A 1 88 ? -0.062 8.690 -14.506 1.00 75.31 88 GLU A N 1
ATOM 732 C CA . GLU A 1 88 ? -1.524 8.578 -14.366 1.00 75.31 88 GLU A CA 1
ATOM 733 C C . GLU A 1 88 ? -2.341 9.679 -15.087 1.00 75.31 88 GLU A C 1
ATOM 735 O O . GLU A 1 88 ? -3.554 9.786 -14.900 1.00 75.31 88 GLU A O 1
ATOM 740 N N . GLY A 1 89 ? -1.704 10.480 -15.948 1.00 67.31 89 GLY A N 1
ATOM 741 C CA . GLY A 1 89 ? -2.316 11.626 -16.625 1.00 67.31 89 GLY A CA 1
ATOM 742 C C . GLY A 1 89 ? -2.733 12.755 -15.670 1.00 67.31 89 GLY A C 1
ATOM 743 O O . GLY A 1 89 ? -2.619 12.654 -14.450 1.00 67.31 89 GLY A O 1
ATOM 744 N N . ASP A 1 90 ? -3.239 13.855 -16.233 1.00 63.06 90 ASP A N 1
ATOM 745 C CA . ASP A 1 90 ? -3.498 15.089 -15.468 1.00 63.06 90 ASP A CA 1
ATOM 746 C C . ASP A 1 90 ? -4.729 15.012 -14.544 1.00 63.06 90 ASP A C 1
ATOM 748 O O . ASP A 1 90 ? -4.911 15.860 -13.672 1.00 63.06 90 ASP A O 1
ATOM 752 N N . ASN A 1 91 ? -5.586 13.996 -14.704 1.00 67.06 91 ASN A N 1
ATOM 753 C CA . ASN A 1 91 ? -6.853 13.880 -13.983 1.00 67.06 91 ASN A CA 1
ATOM 754 C C . ASN A 1 91 ? -6.916 12.594 -13.158 1.00 67.06 91 ASN A C 1
ATOM 756 O O . ASN A 1 91 ? -7.468 11.587 -13.604 1.00 67.06 91 ASN A O 1
ATOM 760 N N . CYS A 1 92 ? -6.428 12.661 -11.918 1.00 77.44 92 CYS A N 1
ATOM 761 C CA . CYS A 1 92 ? -6.652 11.604 -10.940 1.00 77.44 92 CYS A CA 1
ATOM 762 C C . CYS A 1 92 ? -8.143 11.532 -10.568 1.00 77.44 92 CYS A C 1
ATOM 764 O O . CYS A 1 92 ? -8.670 12.413 -9.884 1.00 77.44 92 CYS A O 1
ATOM 766 N N . ARG A 1 93 ? -8.823 10.466 -10.992 1.00 87.81 93 ARG A N 1
ATOM 767 C CA . ARG A 1 93 ? -10.213 10.162 -10.638 1.00 87.81 93 ARG A CA 1
ATOM 768 C C . ARG A 1 93 ? -10.236 9.117 -9.540 1.00 87.81 93 ARG A C 1
ATOM 770 O O . ARG A 1 93 ? -9.770 7.997 -9.736 1.00 87.81 93 ARG A O 1
ATOM 777 N N . ILE A 1 94 ? -10.805 9.492 -8.403 1.00 92.94 94 ILE A N 1
ATOM 778 C CA . ILE A 1 94 ? -11.031 8.583 -7.290 1.00 92.94 94 ILE A CA 1
ATOM 779 C C . ILE A 1 94 ? -12.475 8.685 -6.821 1.00 92.94 94 ILE A C 1
ATOM 781 O O . ILE A 1 94 ? -12.987 9.782 -6.595 1.00 92.94 94 ILE A O 1
ATOM 785 N N . GLU A 1 95 ? -13.122 7.542 -6.659 1.00 95.44 95 GLU A N 1
ATOM 786 C CA . GLU A 1 95 ? -14.464 7.468 -6.094 1.00 95.44 95 GLU A CA 1
ATOM 787 C C . GLU A 1 95 ? -14.651 6.160 -5.333 1.00 95.44 95 GLU A C 1
ATOM 789 O O . GLU A 1 95 ? -14.168 5.104 -5.739 1.00 95.44 95 GLU A O 1
ATOM 794 N N . TRP A 1 96 ? -15.351 6.230 -4.205 1.00 98.00 96 TRP A N 1
ATOM 795 C CA . TRP A 1 96 ? -15.791 5.035 -3.500 1.00 98.00 96 TRP A CA 1
ATOM 796 C C . TRP A 1 96 ? -17.027 4.477 -4.199 1.00 98.00 96 TRP A C 1
ATOM 798 O O . TRP A 1 96 ? -18.002 5.202 -4.390 1.00 98.00 96 TRP A O 1
ATOM 808 N N . LEU A 1 97 ? -16.988 3.195 -4.561 1.00 97.50 97 LEU A N 1
ATOM 809 C CA . LEU A 1 97 ? -18.138 2.490 -5.129 1.00 97.50 97 LEU A CA 1
ATOM 810 C C . LEU A 1 97 ? -19.054 1.973 -4.013 1.00 97.50 97 LEU A C 1
ATOM 812 O O . LEU A 1 97 ? -20.275 2.044 -4.116 1.00 97.50 97 LEU A O 1
ATOM 816 N N . ASP A 1 98 ? -18.447 1.487 -2.931 1.00 97.88 98 ASP A N 1
ATOM 817 C CA . ASP A 1 98 ? -19.103 1.079 -1.691 1.00 97.88 98 ASP A CA 1
ATOM 818 C C . ASP A 1 98 ? -18.090 1.157 -0.524 1.00 97.88 98 ASP A C 1
ATOM 820 O O . ASP A 1 98 ? -17.113 1.901 -0.601 1.00 97.88 98 ASP A O 1
ATOM 824 N N . ASN A 1 99 ? -18.325 0.459 0.592 1.00 97.44 99 ASN A N 1
ATOM 825 C CA . ASN A 1 99 ? -17.424 0.496 1.755 1.00 97.44 99 ASN A CA 1
ATOM 826 C C . ASN A 1 99 ? -16.150 -0.356 1.588 1.00 97.44 99 ASN A C 1
ATOM 828 O O . ASN A 1 99 ? -15.216 -0.205 2.375 1.00 97.44 99 ASN A O 1
ATOM 832 N N . GLU A 1 100 ? -16.105 -1.251 0.603 1.00 97.06 100 GLU A N 1
ATOM 833 C CA . GLU A 1 100 ? -14.995 -2.175 0.354 1.00 97.06 100 GLU A CA 1
ATOM 834 C C . GLU A 1 100 ? -14.296 -1.916 -0.980 1.00 97.06 100 GLU A C 1
ATOM 836 O O . GLU A 1 100 ? -13.115 -2.238 -1.120 1.00 97.06 100 GLU A O 1
ATOM 841 N N . TYR A 1 101 ? -14.996 -1.335 -1.952 1.00 97.69 101 TYR A N 1
ATOM 842 C CA . TYR A 1 101 ? -14.494 -1.098 -3.296 1.00 97.69 101 TYR A CA 1
ATOM 843 C C . TYR A 1 101 ? -14.313 0.386 -3.600 1.00 97.69 101 TYR A C 1
ATOM 845 O O . TYR A 1 101 ? -15.198 1.218 -3.378 1.00 97.69 101 TYR A O 1
ATOM 853 N N . ILE A 1 102 ? -13.166 0.699 -4.194 1.00 97.31 102 ILE A N 1
ATOM 854 C CA . ILE A 1 102 ? -12.792 2.033 -4.651 1.00 97.31 102 ILE A CA 1
ATOM 855 C C . ILE A 1 102 ? -12.366 1.975 -6.117 1.00 97.31 102 ILE A C 1
ATOM 857 O O . ILE A 1 102 ? -11.723 1.018 -6.550 1.00 97.31 102 ILE A O 1
ATOM 861 N N . LEU A 1 103 ? -12.744 2.987 -6.890 1.00 95.25 103 LEU A N 1
ATOM 862 C CA . LEU A 1 103 ? -12.297 3.179 -8.260 1.00 95.25 103 LEU A CA 1
ATOM 863 C C . LEU A 1 103 ? -11.151 4.192 -8.259 1.00 95.25 103 LEU A C 1
ATOM 865 O O . LEU A 1 103 ? -11.329 5.320 -7.803 1.00 95.25 103 LEU A O 1
ATOM 869 N N . ILE A 1 104 ? -9.984 3.797 -8.766 1.00 93.75 104 ILE A N 1
ATOM 870 C CA . ILE A 1 104 ? -8.801 4.659 -8.896 1.00 93.75 104 ILE A CA 1
ATOM 871 C C . ILE A 1 104 ? -8.388 4.650 -10.365 1.00 93.75 104 ILE A C 1
ATOM 873 O O . ILE A 1 104 ? -7.957 3.624 -10.886 1.00 93.75 104 ILE A O 1
ATOM 877 N N . ASN A 1 105 ? -8.572 5.775 -11.057 1.00 89.88 105 ASN A N 1
ATOM 878 C CA . ASN A 1 105 ? -8.289 5.926 -12.489 1.00 89.88 105 ASN A CA 1
ATOM 879 C C . ASN A 1 105 ? -8.874 4.796 -13.352 1.00 89.88 105 ASN A C 1
ATOM 881 O O . ASN A 1 105 ? -8.212 4.231 -14.218 1.00 89.88 105 ASN A O 1
ATOM 885 N N . GLY A 1 106 ? -10.136 4.451 -13.085 1.00 88.69 106 GLY A N 1
ATOM 886 C CA . GLY A 1 106 ? -10.858 3.404 -13.809 1.00 88.69 106 GLY A CA 1
ATOM 887 C C . GLY A 1 106 ? -10.556 1.975 -13.350 1.00 88.69 106 GLY A C 1
ATOM 888 O O . GLY A 1 106 ? -11.203 1.057 -13.837 1.00 88.69 106 GLY A O 1
ATOM 889 N N . ARG A 1 107 ? -9.639 1.770 -12.396 1.00 91.00 107 ARG A N 1
ATOM 890 C CA . ARG A 1 107 ? -9.351 0.451 -11.817 1.00 91.00 107 ARG A CA 1
ATOM 891 C C . ARG A 1 107 ? -10.190 0.231 -10.567 1.00 91.00 107 ARG A C 1
ATOM 893 O O . ARG A 1 107 ? -10.098 1.015 -9.620 1.00 91.00 107 ARG A O 1
ATOM 900 N N . LYS A 1 108 ? -11.010 -0.822 -10.558 1.00 94.81 108 LYS A N 1
ATOM 901 C CA . LYS A 1 108 ? -11.817 -1.208 -9.391 1.00 94.81 108 LYS A CA 1
ATOM 902 C C . LYS A 1 108 ? -10.956 -2.033 -8.440 1.00 94.81 108 LYS A C 1
ATOM 904 O O . LYS A 1 108 ? -10.423 -3.062 -8.837 1.00 94.81 108 LYS A O 1
ATOM 909 N N . MET A 1 109 ? -10.857 -1.605 -7.186 1.00 95.50 109 MET A N 1
ATOM 910 C CA . MET A 1 109 ? -9.987 -2.227 -6.188 1.00 95.50 109 MET A CA 1
ATOM 911 C C . MET A 1 109 ? -10.731 -2.502 -4.889 1.00 95.50 109 MET A C 1
ATOM 913 O O . MET A 1 109 ? -11.402 -1.616 -4.361 1.00 95.50 109 MET A O 1
ATOM 917 N N . ASN A 1 110 ? -10.579 -3.705 -4.345 1.00 96.88 110 ASN A N 1
ATOM 918 C CA . ASN A 1 110 ? -11.009 -4.042 -2.995 1.00 96.88 110 ASN A CA 1
ATOM 919 C C . ASN A 1 110 ? -9.954 -3.574 -1.976 1.00 96.88 110 ASN A C 1
ATOM 921 O O . ASN A 1 110 ? -8.818 -4.050 -1.978 1.00 96.88 110 ASN A O 1
ATOM 925 N N . ILE A 1 111 ? -10.318 -2.680 -1.056 1.00 96.56 111 ILE A N 1
ATOM 926 C CA . ILE A 1 111 ? -9.370 -2.056 -0.114 1.00 96.56 111 ILE A CA 1
ATOM 927 C C . ILE A 1 111 ? -8.681 -3.065 0.820 1.00 96.56 111 ILE A C 1
ATOM 929 O O . ILE A 1 111 ? -7.553 -2.842 1.280 1.00 96.56 111 ILE A O 1
ATOM 933 N N . ASN A 1 112 ? -9.337 -4.195 1.097 1.00 94.94 112 ASN A N 1
ATOM 934 C CA . ASN A 1 112 ? -8.846 -5.198 2.035 1.00 94.94 112 ASN A CA 1
ATOM 935 C C . ASN A 1 112 ? -7.827 -6.124 1.369 1.00 94.94 112 ASN A C 1
ATOM 937 O O . ASN A 1 112 ? -6.780 -6.411 1.955 1.00 94.94 112 ASN A O 1
ATOM 941 N N . THR A 1 113 ? -8.090 -6.532 0.130 1.00 94.62 113 THR A N 1
ATOM 942 C CA . THR A 1 113 ? -7.344 -7.606 -0.545 1.00 94.62 113 THR A CA 1
ATOM 943 C C . THR A 1 113 ? -6.399 -7.104 -1.628 1.00 94.62 113 THR A C 1
ATOM 945 O O . THR A 1 113 ? -5.290 -7.624 -1.734 1.00 94.62 113 THR A O 1
ATOM 948 N N . ASP A 1 114 ? -6.761 -6.044 -2.346 1.00 94.81 114 ASP A N 1
ATOM 949 C CA . ASP A 1 114 ? -6.010 -5.621 -3.521 1.00 94.81 114 ASP A CA 1
ATOM 950 C C . ASP A 1 114 ? -4.879 -4.649 -3.185 1.00 94.81 114 ASP A C 1
ATOM 952 O O . ASP A 1 114 ? -4.893 -3.909 -2.190 1.00 94.81 114 ASP A O 1
ATOM 956 N N . THR A 1 115 ? -3.886 -4.675 -4.069 1.00 94.25 115 THR A N 1
ATOM 957 C CA . THR A 1 115 ? -2.801 -3.705 -4.188 1.00 94.25 115 THR A CA 1
ATOM 958 C C . THR A 1 115 ? -2.390 -3.599 -5.652 1.00 94.25 115 THR A C 1
ATOM 960 O O . THR A 1 115 ? -2.316 -4.619 -6.342 1.00 94.25 115 THR A O 1
ATOM 963 N N . TYR A 1 116 ? -2.082 -2.393 -6.109 1.00 93.25 116 TYR A N 1
ATOM 964 C CA . TYR A 1 116 ? -1.518 -2.128 -7.424 1.00 93.25 116 TYR A CA 1
ATOM 965 C C . TYR A 1 116 ? -0.176 -1.424 -7.263 1.00 93.25 116 TYR A C 1
ATOM 967 O O . TYR A 1 116 ? -0.107 -0.320 -6.721 1.00 93.25 116 TYR A O 1
ATOM 975 N N . ASN A 1 117 ? 0.887 -2.074 -7.721 1.00 92.75 117 ASN A N 1
ATOM 976 C CA . ASN A 1 117 ? 2.237 -1.540 -7.746 1.00 92.75 117 ASN A CA 1
ATOM 977 C C . ASN A 1 117 ? 2.766 -1.636 -9.176 1.00 92.75 117 ASN A C 1
ATOM 979 O O . ASN A 1 117 ? 3.203 -2.707 -9.598 1.00 92.75 117 ASN A O 1
ATOM 983 N N . ARG A 1 118 ? 2.798 -0.515 -9.905 1.00 89.69 118 ARG A N 1
ATOM 984 C CA . ARG A 1 118 ? 3.239 -0.472 -11.314 1.00 89.69 118 ARG A CA 1
ATOM 985 C C . ARG A 1 118 ? 4.671 -0.999 -11.537 1.00 89.69 118 ARG A C 1
ATOM 987 O O . ARG A 1 118 ? 5.030 -1.351 -12.653 1.00 89.69 118 ARG A O 1
ATOM 994 N N . ARG A 1 119 ? 5.487 -1.137 -10.478 1.00 87.75 119 ARG A N 1
ATOM 995 C CA . ARG A 1 119 ? 6.806 -1.809 -10.536 1.00 87.75 119 ARG A CA 1
ATOM 996 C C . ARG A 1 119 ? 6.717 -3.291 -10.916 1.00 87.75 119 ARG A C 1
ATOM 998 O O . ARG A 1 119 ? 7.700 -3.828 -11.417 1.00 87.75 119 ARG A O 1
ATOM 1005 N N . VAL A 1 120 ? 5.594 -3.952 -10.629 1.00 89.00 120 VAL A N 1
ATOM 1006 C CA . VAL A 1 120 ? 5.438 -5.414 -10.745 1.00 89.00 120 VAL A CA 1
ATOM 1007 C C . VAL A 1 120 ? 4.100 -5.857 -11.346 1.00 89.00 120 VAL A C 1
ATOM 1009 O O . VAL A 1 120 ? 4.023 -6.962 -11.876 1.00 89.00 120 VAL A O 1
ATOM 1012 N N . ASP A 1 121 ? 3.055 -5.031 -11.273 1.00 89.12 121 ASP A N 1
ATOM 1013 C CA . ASP A 1 121 ? 1.722 -5.345 -11.792 1.00 89.12 121 ASP A CA 1
ATOM 1014 C C . ASP A 1 121 ? 1.525 -4.825 -13.224 1.00 89.12 121 ASP A C 1
ATOM 1016 O O . ASP A 1 121 ? 2.016 -3.755 -13.580 1.00 89.12 121 ASP A O 1
ATOM 1020 N N . SER A 1 122 ? 0.758 -5.563 -14.036 1.00 83.00 122 SER A N 1
ATOM 1021 C CA . SER A 1 122 ? 0.327 -5.105 -15.360 1.00 83.00 122 SER A CA 1
ATOM 1022 C C . SER A 1 122 ? -0.892 -4.183 -15.277 1.00 83.00 122 SER A C 1
ATOM 10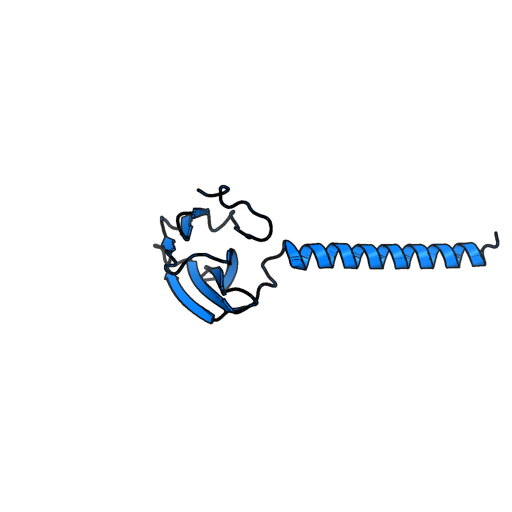24 O O . SER A 1 122 ? -1.766 -4.350 -14.422 1.00 83.00 122 SER A O 1
ATOM 1026 N N . ASP A 1 123 ? -0.994 -3.250 -16.226 1.00 75.50 123 ASP A N 1
ATOM 1027 C CA . ASP A 1 123 ? -2.091 -2.275 -16.284 1.00 75.50 123 ASP A CA 1
ATOM 1028 C C . ASP A 1 123 ? -3.483 -2.909 -16.432 1.00 75.50 123 ASP A C 1
ATOM 1030 O O . ASP A 1 123 ? -4.477 -2.296 -16.046 1.00 75.50 123 ASP A O 1
ATOM 1034 N N . ASP A 1 124 ? -3.564 -4.127 -16.970 1.00 75.12 124 ASP A N 1
ATOM 1035 C CA . ASP A 1 124 ? -4.824 -4.822 -17.251 1.00 75.12 124 ASP A CA 1
ATOM 1036 C C . ASP A 1 124 ? -5.345 -5.655 -16.069 1.00 75.12 124 ASP A C 1
ATOM 1038 O O . ASP A 1 124 ? -6.426 -6.228 -16.151 1.00 75.12 124 ASP A O 1
ATOM 1042 N N . LYS A 1 125 ? -4.610 -5.719 -14.951 1.00 74.25 125 LYS A N 1
ATOM 1043 C CA . LYS A 1 125 ? -4.946 -6.582 -13.805 1.00 74.25 125 LYS A CA 1
ATOM 1044 C C . LYS A 1 125 ? -6.289 -6.244 -13.136 1.00 74.25 125 LYS A C 1
ATOM 1046 O O . LYS A 1 125 ? -6.903 -7.123 -12.540 1.00 74.25 125 LYS A O 1
ATOM 1051 N N . TYR A 1 126 ? -6.721 -4.985 -13.223 1.00 69.31 126 TYR A N 1
ATOM 1052 C CA . TYR A 1 126 ? -7.887 -4.451 -12.504 1.00 69.31 126 TYR A CA 1
ATOM 1053 C C . TYR A 1 126 ? -8.818 -3.599 -13.391 1.00 69.31 126 TYR A C 1
ATOM 1055 O O . TYR A 1 126 ? -9.573 -2.775 -12.863 1.00 69.31 126 TYR A O 1
ATOM 1063 N N . LYS A 1 127 ? -8.709 -3.745 -14.720 1.00 64.62 127 LYS 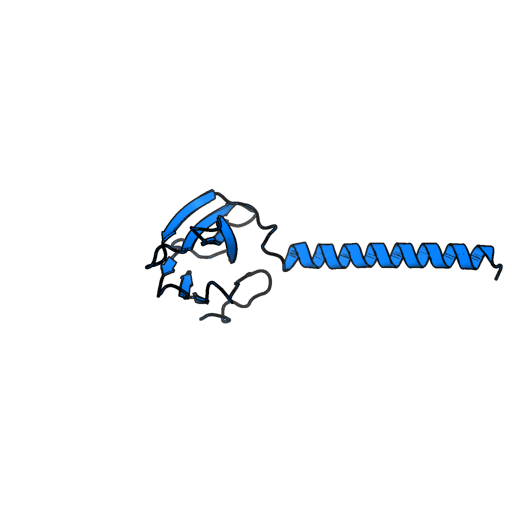A N 1
ATOM 1064 C CA . LYS A 1 127 ? -9.610 -3.120 -15.703 1.00 64.62 127 LYS A CA 1
ATOM 1065 C C . LYS A 1 127 ? -10.884 -3.936 -15.899 1.00 64.62 127 LYS A C 1
ATOM 1067 O O . LYS A 1 127 ? -10.821 -5.174 -15.742 1.00 64.62 127 LYS A O 1
#